Protein 4AAZ (pdb70)

InterPro domains:
  IPR003614 Knottins-like [PF00304] (27-72)
  IPR003614 Knottins-like [SM00505] (27-72)
  IPR003614 Knottins-like [cd00107] (37-69)
  IPR008176 Defensin, plant [PR00288] (27-42)
  IPR008176 Defensin, plant [PR00288] (57-71)
  IPR008176 Defensin, plant [PS00940] (26-49)
  IPR036574 Knottin, scorpion toxin-like superfamily [G3DSA:3.30.30.10] (21-84)
  IPR036574 Knottin, scorpion toxin-like superfamily [SSF57095] (26-72)

Secondary structure (DSSP, 8-state):
-EEEEE-SS--S---SHHHHHHHHHHTT-SEEEE-SSS--EEEEEE-/-EEEEE-SS--S---SHHHHHHHHHHTT-SEEEEPTTT--EEEEEE-

Foldseek 3Di:
DKDKDFQPPQDDFADDFPSLQVSLVVVVARGWDFDDPSRTIIGMHHD/DKDKDFQPPQDDFADDFPSLQVSLVVVVARGWHADPPRRTIMGIHRD

B-factor: mean 9.99, std 8.97, range [1.8, 51.04]

Nearest PDB structures (foldseek):
  6b55-assembly1_C  TM=9.889E-01  e=2.453E-09  Nicotiana alata
  6b55-assembly1_F  TM=9.886E-01  e=2.806E-09  Nicotiana alata
  6mry-assembly1_A  TM=9.701E-01  e=2.743E-08  Nicotiana occidentalis
  6mry-assembly2_B  TM=9.483E-01  e=7.012E-08  Nicotiana occidentalis
  4uj0-assembly2_B  TM=9.595E-01  e=6.410E-07  Solanum lycopersicum

Solvent-accessible surface area: 6379 Å² total; per-residue (Å²): 224,101,61,144,63,78,13,130,83,32,112,66,101,2,107,80,70,67,60,0,48,72,11,0,7,46,33,133,23,73,36,0,53,35,26,184,158,132,107,89,4,19,0,16,88,87,75,225,116,43,127,68,78,11,134,85,30,110,74,108,0,122,79,97,79,68,0,92,157,13,0,36,76,35,102,28,6,64,2,55,26,22,168,166,111,81,111,3,31,0,10,63,37,79

Organism: Nicotiana alata (NCBI:txid4087)

Structure (mmCIF, N/CA/C/O backbone):
data_4AAZ
#
_entry.id   4AAZ
#
_cell.length_a   32.697
_cell.length_b   32.685
_cell.length_c   41.977
_cell.angle_alpha   90.00
_cell.angle_beta   100.83
_cell.angle_gamma   90.00
#
_symmetry.space_group_name_H-M   'P 1 21 1'
#
loop_
_entity.id
_entity.type
_entity.pdbx_description
1 polymer 'FLOWER-SPECIFIC DEFENSIN'
2 non-polymer 1,2-ETHANEDIOL
3 non-polymer 'PHOSPHATE ION'
4 water water
#
loop_
_atom_site.group_PDB
_atom_site.id
_atom_site.type_symbol
_atom_site.label_atom_id
_atom_site.label_alt_id
_atom_site.label_comp_id
_atom_site.label_asym_id
_atom_site.label_entity_id
_atom_site.label_seq_id
_atom_site.pdbx_PDB_ins_code
_atom_site.Cartn_x
_atom_site.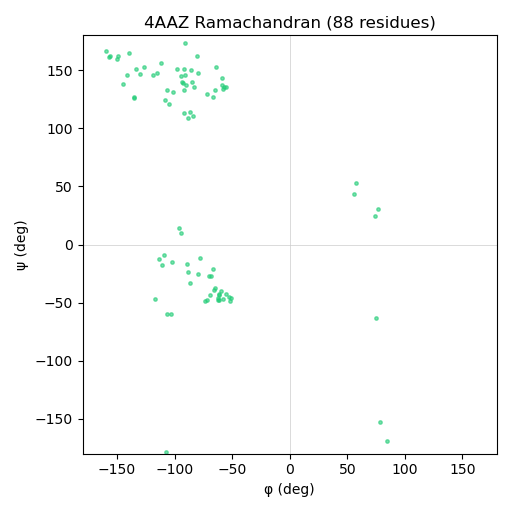Cartn_y
_atom_site.Cartn_z
_atom_site.occupancy
_atom_site.B_iso_or_equiv
_atom_site.auth_seq_id
_atom_site.auth_comp_id
_atom_site.auth_asym_id
_atom_site.auth_atom_id
_atom_site.pdbx_PDB_model_num
ATOM 1 N N . ARG A 1 1 ? 4.347 14.960 11.478 1.00 11.10 1 ARG A N 1
ATOM 2 C CA . ARG A 1 1 ? 5.135 13.865 12.083 1.00 7.91 1 ARG A CA 1
ATOM 3 C C . ARG A 1 1 ? 5.288 12.769 11.057 1.00 7.83 1 ARG A C 1
ATOM 4 O O . ARG A 1 1 ? 4.296 12.277 10.538 1.00 8.20 1 ARG A O 1
ATOM 12 N N . GLU A 1 2 ? 6.535 12.451 10.722 1.00 6.97 2 GLU A N 1
ATOM 13 C CA . GLU A 1 2 ? 6.818 11.376 9.782 1.00 6.77 2 GLU A CA 1
ATOM 14 C C . GLU A 1 2 ? 7.780 10.421 10.423 1.00 9.63 2 GLU A C 1
ATOM 15 O O . GLU A 1 2 ? 8.542 10.790 11.337 1.00 12.47 2 GLU A O 1
ATOM 21 N N . CYS A 1 3 ? 7.691 9.180 9.980 1.00 5.36 3 CYS A N 1
ATOM 22 C CA . CYS A 1 3 ? 8.527 8.105 10.474 1.00 5.25 3 CYS A CA 1
ATOM 23 C C . CYS A 1 3 ? 9.381 7.521 9.368 1.00 4.75 3 CYS A C 1
ATOM 24 O O . CYS A 1 3 ? 8.922 7.422 8.237 1.00 6.18 3 CYS A O 1
ATOM 27 N N . LYS A 1 4 ? 10.594 7.103 9.725 1.00 5.81 4 LYS A N 1
ATOM 28 C CA . LYS A 1 4 ? 11.552 6.528 8.783 1.00 4.96 4 LYS A CA 1
ATOM 29 C C . LYS A 1 4 ? 11.566 5.010 8.899 1.00 4.99 4 LYS A C 1
ATOM 30 O O . LYS A 1 4 ? 11.635 4.445 10.006 1.00 6.59 4 LYS A O 1
ATOM 36 N N . THR A 1 5 ? 11.471 4.350 7.758 1.00 4.51 5 THR A N 1
ATOM 37 C CA . THR A 1 5 ? 11.535 2.893 7.660 1.00 4.99 5 THR A CA 1
ATOM 38 C C . THR A 1 5 ? 12.447 2.565 6.479 1.00 4.60 5 THR A C 1
ATOM 39 O O . THR A 1 5 ? 12.203 3.068 5.384 1.00 4.39 5 THR A O 1
ATOM 43 N N . GLU A 1 6 ? 13.482 1.749 6.673 1.00 3.28 6 GLU A N 1
ATOM 44 C CA . GLU A 1 6 ? 14.342 1.369 5.560 1.00 3.17 6 GLU A CA 1
ATOM 45 C C . GLU A 1 6 ? 13.541 0.716 4.460 1.00 4.21 6 GLU A C 1
ATOM 46 O O . GLU A 1 6 ? 12.680 -0.143 4.712 1.00 4.17 6 GLU A O 1
ATOM 52 N N . SER A 1 7 ? 13.793 1.103 3.225 1.00 3.34 7 SER A N 1
ATOM 53 C CA . SER A 1 7 ? 13.174 0.463 2.077 1.00 2.18 7 SER A CA 1
ATOM 54 C C . SER A 1 7 ? 13.407 -1.021 2.031 1.00 2.26 7 SER A C 1
ATOM 55 O O . SER A 1 7 ? 14.533 -1.498 2.202 1.00 4.17 7 SER A O 1
ATOM 58 N N . ASN A 1 8 ? 12.346 -1.773 1.732 1.00 3.45 8 ASN A N 1
ATOM 59 C CA . ASN A 1 8 ? 12.490 -3.222 1.606 1.00 2.72 8 ASN A CA 1
ATOM 60 C C . ASN A 1 8 ? 12.849 -3.701 0.217 1.00 4.29 8 ASN A C 1
ATOM 61 O O . ASN A 1 8 ? 13.257 -4.838 0.051 1.00 5.09 8 ASN A O 1
ATOM 66 N N . THR A 1 9 ? 12.660 -2.848 -0.779 1.00 3.60 9 THR A N 1
ATOM 67 C CA . THR A 1 9 ? 12.886 -3.208 -2.173 1.00 2.52 9 THR A CA 1
ATOM 68 C C . THR A 1 9 ? 14.033 -2.496 -2.869 1.00 4.09 9 THR A C 1
ATOM 69 O O . THR A 1 9 ? 14.406 -2.867 -3.968 1.00 4.75 9 THR A O 1
ATOM 73 N N . PHE A 1 10 ? 14.578 -1.439 -2.281 1.00 2.60 10 PHE A N 1
ATOM 74 C CA . PHE A 1 10 ? 15.685 -0.733 -2.937 1.00 2.84 10 PHE A CA 1
ATOM 75 C C . PHE A 1 10 ? 16.956 -1.569 -2.890 1.00 4.50 10 PHE A C 1
ATOM 76 O O . PHE A 1 10 ? 17.363 -1.995 -1.810 1.00 4.29 10 PHE A O 1
ATOM 84 N N . PRO A 1 11 ? 17.629 -1.760 -4.028 1.00 4.46 11 PRO A N 1
ATOM 85 C CA . PRO A 1 11 ? 18.849 -2.582 -4.015 1.00 5.40 11 PRO A CA 1
ATOM 86 C C . PRO A 1 11 ? 20.135 -1.793 -3.791 1.00 4.78 11 PRO A C 1
ATOM 87 O O . PRO A 1 11 ? 20.334 -0.752 -4.435 1.00 5.17 11 PRO A O 1
ATOM 91 N N . GLY A 1 12 ? 20.998 -2.259 -2.902 1.00 5.43 12 GLY A N 1
ATOM 92 C CA . GLY A 1 12 ? 22.322 -1.697 -2.786 1.00 5.91 12 GLY A CA 1
ATOM 93 C C . GLY A 1 12 ? 22.430 -0.457 -1.910 1.00 5.36 12 GLY A C 1
ATOM 94 O O . GLY A 1 12 ? 21.504 -0.092 -1.206 1.00 5.19 12 GLY A O 1
ATOM 95 N N . ILE A 1 13 ? 23.578 0.203 -1.965 1.00 5.83 13 ILE A N 1
ATOM 96 C CA . ILE A 1 13 ? 23.760 1.407 -1.166 1.00 5.99 13 ILE A CA 1
ATOM 97 C C . ILE A 1 13 ? 23.096 2.609 -1.821 1.00 6.41 13 ILE A C 1
ATOM 98 O O . ILE A 1 13 ? 22.960 2.712 -3.046 1.00 6.59 13 ILE A O 1
ATOM 103 N N . CYS A 1 14 ? 22.621 3.499 -0.968 1.00 4.53 14 CYS A N 1
ATOM 104 C CA . CYS A 1 14 ? 21.875 4.675 -1.382 1.00 3.70 14 CYS A CA 1
ATOM 105 C C . CYS A 1 14 ? 22.861 5.821 -1.563 1.00 4.48 14 CYS A C 1
ATOM 106 O O . CYS A 1 14 ? 23.466 6.295 -0.587 1.00 6.02 14 CYS A O 1
ATOM 109 N N . ILE A 1 15 ? 23.018 6.267 -2.804 1.00 4.56 15 ILE A N 1
ATOM 110 C CA . ILE A 1 15 ? 23.892 7.401 -3.119 1.00 6.35 15 ILE A CA 1
ATOM 111 C C . ILE A 1 15 ? 23.088 8.553 -3.687 1.00 6.20 15 ILE A C 1
ATOM 112 O O . ILE A 1 15 ? 23.255 9.688 -3.251 1.00 8.27 15 ILE A O 1
ATOM 117 N N . THR A 1 16 ? 22.203 8.296 -4.644 1.00 4.08 16 THR A N 1
ATOM 118 C CA . THR A 1 16 ? 21.356 9.357 -5.183 1.00 4.33 16 THR A CA 1
ATOM 119 C C . THR A 1 16 ? 19.891 9.090 -4.872 1.00 5.91 16 THR A C 1
ATOM 120 O O . THR A 1 16 ? 19.435 7.942 -4.782 1.00 4.71 16 THR A O 1
ATOM 124 N N . LYS A 1 17 ? 19.157 10.177 -4.691 1.00 3.99 17 LYS A N 1
ATOM 125 C CA . LYS A 1 17 ? 17.761 10.120 -4.283 1.00 3.49 17 LYS A CA 1
ATOM 126 C C . LYS A 1 17 ? 16.801 9.422 -5.264 1.00 4.68 17 LYS A C 1
ATOM 127 O O . LYS A 1 17 ? 15.953 8.634 -4.828 1.00 4.38 17 LYS A O 1
ATOM 133 N N . PRO A 1 18 ? 16.882 9.724 -6.573 1.00 3.53 18 PRO A N 1
ATOM 134 C CA . PRO A 1 18 ? 15.759 9.265 -7.427 1.00 4.35 18 PRO A CA 1
ATOM 135 C C . PRO A 1 18 ? 15.368 7.780 -7.332 1.00 4.10 18 PRO A C 1
ATOM 136 O O . PRO A 1 18 ? 14.174 7.497 -7.192 1.00 4.49 18 PRO A O 1
ATOM 140 N N . PRO A 1 19 ? 16.312 6.831 -7.400 1.00 3.67 19 PRO A N 1
ATOM 141 C CA . PRO A 1 19 ? 15.877 5.432 -7.338 1.00 4.58 19 PRO A CA 1
ATOM 142 C C . PRO A 1 19 ? 15.360 5.027 -5.961 1.00 4.71 19 PRO A C 1
ATOM 143 O O . PRO A 1 19 ? 14.567 4.090 -5.837 1.00 4.44 19 PRO A O 1
ATOM 147 N N . CYS A 1 20 ? 15.841 5.695 -4.912 1.00 3.12 20 CYS A N 1
ATOM 148 C CA . CYS A 1 20 ? 15.400 5.421 -3.552 1.00 3.00 20 CYS A CA 1
ATOM 149 C C . CYS A 1 20 ? 13.980 5.962 -3.329 1.00 2.22 20 CYS A C 1
ATOM 150 O O . CYS A 1 20 ? 13.097 5.263 -2.828 1.00 4.07 20 CYS A O 1
ATOM 153 N N . ARG A 1 21 ? 13.743 7.212 -3.708 1.00 2.20 21 ARG A N 1
ATOM 154 C CA . ARG A 1 21 ? 12.391 7.740 -3.678 1.00 2.15 21 ARG A CA 1
ATOM 155 C C . ARG A 1 21 ? 11.431 6.866 -4.480 1.00 2.69 21 ARG A C 1
ATOM 156 O O . ARG A 1 21 ? 10.318 6.575 -4.032 1.00 2.66 21 ARG A O 1
ATOM 164 N N . LYS A 1 22 ? 11.859 6.425 -5.652 1.00 2.93 22 LYS A N 1
ATOM 165 C CA . LYS A 1 22 ? 10.989 5.600 -6.479 1.00 3.01 22 LYS A CA 1
ATOM 166 C C . LYS A 1 22 ? 10.636 4.309 -5.749 1.00 3.41 22 LYS A C 1
ATOM 167 O O . LYS A 1 22 ? 9.476 3.915 -5.711 1.00 3.71 22 LYS A O 1
ATOM 173 N N . ALA A 1 23 ? 11.626 3.633 -5.181 1.00 3.34 23 ALA A N 1
ATOM 174 C CA . ALA A 1 23 ? 11.362 2.408 -4.433 1.00 2.52 23 ALA A CA 1
ATOM 175 C C . ALA A 1 23 ? 10.405 2.650 -3.295 1.00 2.37 23 ALA A C 1
ATOM 176 O O . ALA A 1 23 ? 9.462 1.906 -3.082 1.00 3.53 23 ALA A O 1
ATOM 178 N N . CYS A 1 24 ? 10.645 3.705 -2.529 1.00 2.83 24 CYS A N 1
ATOM 179 C CA . CYS A 1 24 ? 9.800 4.012 -1.388 1.00 2.17 24 CYS A CA 1
ATOM 180 C C . CYS A 1 24 ? 8.365 4.296 -1.783 1.00 1.80 24 CYS A C 1
ATOM 181 O O . CYS A 1 24 ? 7.425 3.845 -1.126 1.00 2.83 24 CYS A O 1
ATOM 184 N N . ILE A 1 25 ? 8.192 5.062 -2.857 1.00 2.74 25 ILE A N 1
ATOM 185 C CA . ILE A 1 25 ? 6.836 5.348 -3.338 1.00 3.97 25 ILE A CA 1
ATOM 186 C C . ILE A 1 25 ? 6.174 4.048 -3.815 1.00 3.46 25 ILE A C 1
ATOM 187 O O . ILE A 1 25 ? 4.979 3.836 -3.605 1.00 3.83 25 ILE A O 1
ATOM 192 N N . SER A 1 26 ? 6.938 3.158 -4.447 1.00 3.65 26 SER A N 1
ATOM 193 C CA A SER A 1 26 ? 6.447 1.842 -4.871 0.51 2.65 26 SER A CA 1
ATOM 194 C CA B SER A 1 26 ? 6.398 1.875 -4.880 0.49 3.06 26 SER A CA 1
ATOM 195 C C . SER A 1 26 ? 5.934 1.040 -3.693 1.00 5.39 26 SER A C 1
ATOM 196 O O . SER A 1 26 ? 5.052 0.197 -3.847 1.00 5.66 26 SER A O 1
ATOM 201 N N . GLU A 1 27 ? 6.509 1.300 -2.506 1.00 3.21 27 GLU A N 1
ATOM 202 C CA . GLU A 1 27 ? 6.173 0.614 -1.266 1.00 2.92 27 GLU A CA 1
ATOM 203 C C . GLU A 1 27 ? 5.122 1.362 -0.444 1.00 4.80 27 GLU A C 1
ATOM 204 O O . GLU A 1 27 ? 4.847 1.005 0.680 1.00 5.65 27 GLU A O 1
ATOM 210 N N . LYS A 1 28 ? 4.529 2.393 -1.045 1.00 4.42 28 LYS A N 1
ATOM 211 C CA . LYS A 1 28 ? 3.439 3.167 -0.437 1.00 4.75 28 LYS A CA 1
ATOM 212 C C . LYS A 1 28 ? 3.885 4.100 0.675 1.00 4.75 28 LYS A C 1
ATOM 213 O O . LYS A 1 28 ? 3.092 4.497 1.520 1.00 7.09 28 LYS A O 1
ATOM 219 N N . PHE A 1 29 ? 5.150 4.494 0.646 1.00 3.20 29 PHE A N 1
ATOM 220 C CA . PHE A 1 29 ? 5.614 5.622 1.415 1.00 2.54 29 PHE A CA 1
ATOM 221 C C . PHE A 1 29 ? 5.480 6.861 0.549 1.00 4.10 29 PHE A C 1
ATOM 222 O O . PHE A 1 29 ? 5.163 6.781 -0.632 1.00 5.96 29 PHE A O 1
ATOM 230 N N . THR A 1 30 ? 5.736 8.031 1.121 1.00 2.96 30 THR A N 1
ATOM 231 C CA . THR A 1 30 ? 5.581 9.259 0.374 1.00 3.97 30 THR A CA 1
ATOM 232 C C . THR A 1 30 ? 6.913 9.841 -0.112 1.00 4.18 30 THR A C 1
ATOM 233 O O . THR A 1 30 ? 6.912 10.719 -0.971 1.00 4.67 30 THR A O 1
ATOM 237 N N . ASP A 1 31 ? 8.036 9.375 0.425 1.00 3.31 31 ASP A N 1
ATOM 238 C CA . ASP A 1 31 ? 9.350 9.805 -0.044 1.00 2.55 31 ASP A CA 1
ATOM 239 C C . ASP A 1 31 ? 10.386 8.773 0.373 1.00 3.15 31 ASP A C 1
ATOM 240 O O . ASP A 1 31 ? 10.120 7.898 1.214 1.00 3.05 31 ASP A O 1
ATOM 245 N N . GLY A 1 32 ? 11.573 8.887 -0.216 1.00 2.45 32 GLY 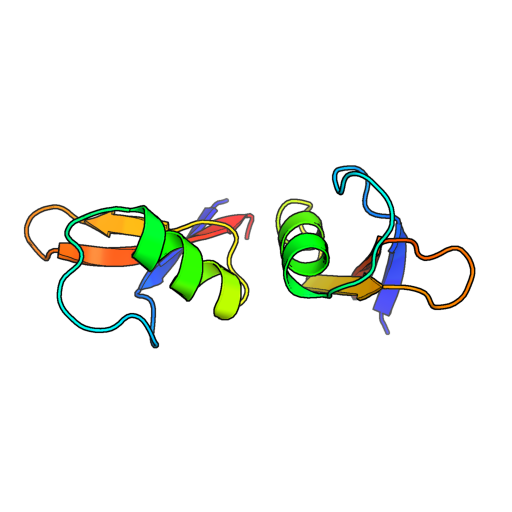A N 1
ATOM 246 C CA . GLY A 1 32 ? 12.742 8.178 0.247 1.00 2.86 32 GLY A CA 1
ATOM 247 C C . GLY A 1 32 ? 13.954 9.066 0.129 1.00 2.34 32 GLY A C 1
ATOM 248 O O . GLY A 1 32 ? 14.051 9.854 -0.796 1.00 3.95 32 GLY A O 1
ATOM 249 N N . HIS A 1 33 ? 14.893 8.934 1.065 1.00 2.52 33 HIS A N 1
ATOM 250 C CA . HIS A 1 33 ? 16.154 9.645 1.026 1.00 3.26 33 HIS A CA 1
ATOM 251 C C . HIS A 1 33 ? 17.283 8.726 1.460 1.00 4.12 33 HIS A C 1
ATOM 252 O O . HIS A 1 33 ? 17.045 7.659 2.062 1.00 3.59 33 HIS A O 1
ATOM 259 N N . CYS A 1 34 ? 18.514 9.132 1.180 1.00 3.85 34 CYS A N 1
ATOM 260 C CA . CYS A 1 34 ? 19.687 8.355 1.573 1.00 3.39 34 CYS A CA 1
ATOM 261 C C . CYS A 1 34 ? 20.213 8.801 2.917 1.00 4.46 34 CYS A C 1
ATOM 262 O O . CYS A 1 34 ? 20.297 9.987 3.202 1.00 5.62 34 CYS A O 1
ATOM 265 N N . SER A 1 35 ? 20.603 7.837 3.754 1.00 4.72 35 SER A N 1
ATOM 266 C CA . SER A 1 35 ? 21.317 8.176 4.991 1.00 5.44 35 SER A CA 1
ATOM 267 C C . SER A 1 35 ? 22.792 8.420 4.676 1.00 5.52 35 SER A C 1
ATOM 268 O O . SER A 1 35 ? 23.275 8.070 3.602 1.00 7.65 35 SER A O 1
ATOM 271 N N . LYS A 1 36 ? 23.488 9.088 5.590 1.00 12.29 36 LYS A N 1
ATOM 272 C CA . LYS A 1 36 ? 24.854 9.521 5.299 1.00 13.27 36 LYS A CA 1
ATOM 273 C C . LYS A 1 36 ? 25.916 8.490 5.605 1.00 9.24 36 LYS A C 1
ATOM 274 O O . LYS A 1 36 ? 26.939 8.434 4.917 1.00 10.96 36 LYS A O 1
ATOM 280 N N . ILE A 1 37 ? 25.710 7.667 6.632 1.00 8.28 37 ILE A N 1
ATOM 281 C CA . ILE A 1 37 ? 26.797 6.848 7.123 1.00 8.08 37 ILE A CA 1
ATOM 282 C C . ILE A 1 37 ? 26.670 5.397 6.674 1.00 7.07 37 ILE A C 1
ATOM 283 O O . ILE A 1 37 ? 27.531 4.907 5.954 1.00 9.28 37 ILE A O 1
ATOM 288 N N . LEU A 1 38 ? 25.581 4.720 7.039 1.00 6.01 38 LEU A N 1
ATOM 289 C CA . LEU A 1 38 ? 25.342 3.381 6.537 1.00 6.20 38 LEU A CA 1
ATOM 290 C C . LEU A 1 38 ? 24.815 3.422 5.089 1.00 5.81 38 LEU A C 1
ATOM 291 O O . LEU A 1 38 ? 24.767 2.397 4.410 1.00 6.47 38 LEU A O 1
ATOM 296 N N . ARG A 1 39 ? 24.428 4.606 4.608 1.00 4.69 39 ARG A N 1
ATOM 297 C CA . ARG A 1 39 ? 24.035 4.814 3.197 1.00 5.37 39 ARG A CA 1
ATOM 298 C C . ARG A 1 39 ? 22.882 3.876 2.829 1.00 4.43 39 ARG A C 1
ATOM 299 O O . ARG A 1 39 ? 22.922 3.132 1.856 1.00 5.09 39 ARG A O 1
ATOM 307 N N . ARG A 1 40 ? 21.849 3.955 3.646 1.00 3.63 40 ARG A N 1
ATOM 308 C CA . ARG A 1 40 ? 20.623 3.209 3.456 1.00 4.13 40 ARG A CA 1
ATOM 309 C C . ARG A 1 40 ? 19.555 4.077 2.783 1.00 2.74 40 ARG A C 1
ATOM 310 O O . ARG A 1 40 ? 19.532 5.299 2.956 1.00 4.36 40 ARG A O 1
ATOM 318 N N . CYS A 1 41 ? 18.660 3.439 2.026 1.00 2.60 41 CYS A N 1
ATOM 319 C CA . CYS A 1 41 ? 17.475 4.122 1.530 1.00 2.60 41 CYS A CA 1
ATOM 320 C C . CYS A 1 41 ? 16.405 4.088 2.604 1.00 2.46 41 CYS A C 1
ATOM 321 O O . CYS A 1 41 ? 15.893 2.995 2.936 1.00 3.83 41 CYS A O 1
ATOM 324 N N . LEU A 1 42 ? 16.115 5.255 3.175 1.00 2.49 42 LEU A N 1
ATOM 325 C CA . LEU A 1 42 ? 15.117 5.373 4.223 1.00 2.83 42 LEU A CA 1
ATOM 326 C C . LEU A 1 42 ? 13.868 5.995 3.658 1.00 2.60 42 LEU A C 1
ATOM 327 O O . LEU A 1 42 ? 13.891 7.119 3.132 1.00 3.65 42 LEU A O 1
ATOM 332 N N . CYS A 1 43 ? 12.772 5.256 3.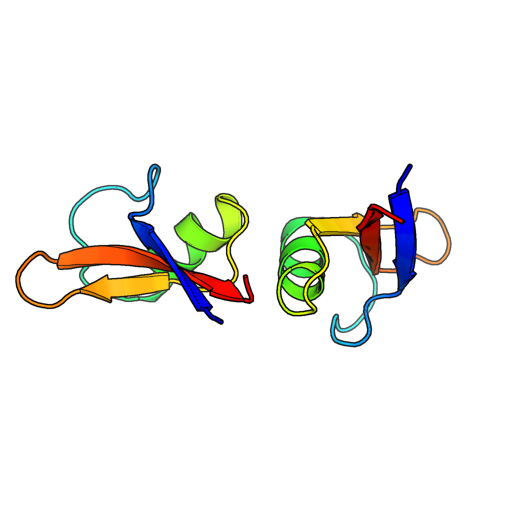764 1.00 2.82 43 CYS A N 1
ATOM 333 C CA . CYS A 1 43 ? 11.472 5.749 3.347 1.00 2.63 43 CYS A CA 1
ATOM 334 C C . CYS A 1 43 ? 10.810 6.530 4.471 1.00 3.78 43 CYS A C 1
ATOM 335 O O . CYS A 1 43 ? 11.020 6.225 5.665 1.00 4.73 43 CYS A O 1
ATOM 338 N N . THR A 1 44 ? 9.992 7.508 4.112 1.00 3.03 44 THR A N 1
ATOM 339 C CA . THR A 1 44 ? 9.241 8.262 5.097 1.00 3.10 44 THR A CA 1
ATOM 340 C C . THR A 1 44 ? 7.768 8.329 4.722 1.00 4.41 44 THR A C 1
ATOM 341 O O . THR A 1 44 ? 7.415 8.350 3.532 1.00 4.33 44 THR A O 1
ATOM 345 N N . LYS A 1 45 ? 6.905 8.348 5.735 1.00 3.27 45 LYS A N 1
ATOM 346 C CA . LYS A 1 45 ? 5.486 8.638 5.529 1.00 3.47 45 LYS A CA 1
ATOM 347 C C . LYS A 1 45 ? 4.936 9.149 6.846 1.00 3.94 45 LYS A C 1
ATOM 348 O O . LYS A 1 45 ? 5.566 8.940 7.887 1.00 4.61 45 LYS A O 1
ATOM 354 N N . PRO A 1 46 ? 3.780 9.814 6.832 1.00 4.84 46 PRO A N 1
ATOM 355 C CA . PRO A 1 46 ? 3.168 10.292 8.071 1.00 4.58 46 PRO A CA 1
ATOM 356 C C . PRO A 1 46 ? 2.889 9.143 9.017 1.00 4.68 46 PRO A C 1
ATOM 357 O O . PRO A 1 46 ? 2.508 8.050 8.600 1.00 5.94 46 PRO A O 1
ATOM 361 N N . CYS A 1 47 ? 3.060 9.401 10.303 1.00 4.37 47 CYS A N 1
ATOM 362 C CA . CYS A 1 47 ? 2.806 8.414 11.336 1.00 4.67 47 CYS A CA 1
ATOM 363 C C . CYS A 1 47 ? 2.294 9.064 12.606 1.00 7.17 47 CYS A C 1
ATOM 364 O O . CYS A 1 47 ? 2.161 10.299 12.630 1.00 6.59 47 CYS A O 1
ATOM 368 N N . ARG B 1 1 ? -4.914 0.485 -4.845 1.00 23.54 1 ARG B N 1
ATOM 369 C CA . ARG B 1 1 ? -5.391 1.367 -5.942 1.00 21.83 1 ARG B CA 1
ATOM 370 C C . ARG B 1 1 ? -4.197 2.006 -6.630 1.00 19.89 1 ARG B C 1
ATOM 371 O O . ARG B 1 1 ? -3.261 2.428 -5.969 1.00 19.78 1 ARG B O 1
ATOM 379 N N . GLU B 1 2 ? -4.240 2.062 -7.961 1.00 18.52 2 GLU B N 1
ATOM 380 C CA . GLU B 1 2 ? -3.214 2.748 -8.743 1.00 16.64 2 GLU B CA 1
ATOM 381 C C . GLU B 1 2 ? -3.701 4.158 -8.987 1.00 18.56 2 GLU B C 1
ATOM 382 O O . GLU B 1 2 ? -4.903 4.396 -9.231 1.00 17.48 2 GLU B O 1
ATOM 388 N N . CYS B 1 3 ? -2.779 5.102 -8.885 1.00 14.46 3 CYS B N 1
ATOM 389 C CA . CYS B 1 3 ? -3.063 6.502 -9.137 1.00 13.45 3 CYS B CA 1
ATOM 390 C C . CYS B 1 3 ? -2.419 6.848 -10.466 1.00 11.86 3 CYS B C 1
ATOM 391 O O . CYS B 1 3 ? -1.274 6.475 -10.728 1.00 11.03 3 CYS B O 1
ATOM 394 N N . LYS B 1 4 ? -3.178 7.528 -11.326 1.00 12.55 4 LYS B N 1
ATOM 395 C CA . LYS B 1 4 ? -2.757 7.811 -12.686 1.00 10.42 4 LYS B CA 1
ATOM 396 C C . LYS B 1 4 ? -3.056 9.254 -13.032 1.00 11.14 4 LYS B C 1
ATOM 397 O O . LYS B 1 4 ? -4.173 9.715 -12.848 1.00 13.32 4 LYS B O 1
ATOM 403 N N . THR B 1 5 ? -2.041 9.967 -13.496 1.00 7.12 5 THR B N 1
ATOM 404 C CA . THR B 1 5 ? -2.143 11.397 -13.808 1.00 8.11 5 THR B CA 1
ATOM 405 C C . THR B 1 5 ? -1.270 11.682 -15.006 1.00 4.99 5 THR B C 1
ATOM 406 O O . THR B 1 5 ? -0.152 11.174 -15.105 1.00 5.45 5 THR B O 1
ATOM 410 N N . GLU B 1 6 ? -1.747 12.503 -15.942 1.00 4.39 6 GLU B N 1
ATOM 411 C CA . GLU B 1 6 ? -0.888 12.899 -17.036 1.00 3.45 6 GLU B CA 1
ATOM 412 C C . GLU B 1 6 ? 0.374 13.605 -16.529 1.00 2.96 6 GLU B C 1
ATOM 413 O O . GLU B 1 6 ? 0.312 14.457 -15.629 1.00 4.49 6 GLU B O 1
ATOM 419 N N . SER B 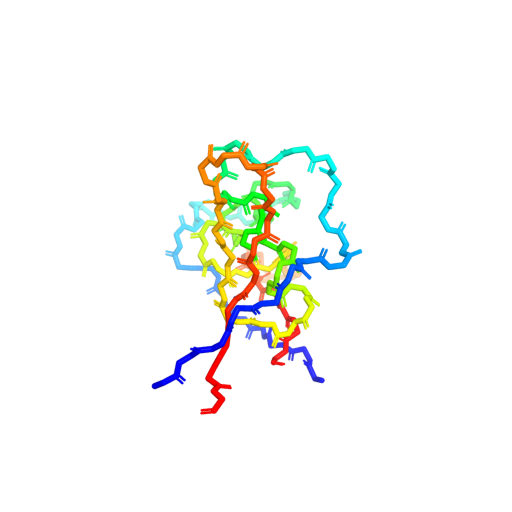1 7 ? 1.521 13.265 -17.113 1.00 3.18 7 SER B N 1
ATOM 420 C CA . SER B 1 7 ? 2.773 13.944 -16.819 1.00 2.65 7 SER B CA 1
ATOM 421 C C . SER B 1 7 ? 2.688 15.434 -17.106 1.00 3.69 7 SER B C 1
ATOM 422 O O . SER B 1 7 ? 2.218 15.835 -18.165 1.00 4.35 7 SER B O 1
ATOM 425 N N . ASN B 1 8 ? 3.171 16.265 -16.186 1.00 2.61 8 ASN B N 1
ATOM 426 C CA . ASN B 1 8 ? 3.191 17.704 -16.398 1.00 2.83 8 ASN B CA 1
ATOM 427 C C . ASN B 1 8 ? 4.447 18.186 -17.098 1.00 2.81 8 ASN B C 1
ATOM 428 O O . ASN B 1 8 ? 4.418 19.274 -17.681 1.00 4.66 8 ASN B O 1
ATOM 433 N N . THR B 1 9 ? 5.535 17.421 -17.013 1.00 2.82 9 THR B N 1
ATOM 434 C CA . THR B 1 9 ? 6.826 17.854 -17.521 1.00 4.20 9 THR B CA 1
ATOM 435 C C . THR B 1 9 ? 7.305 17.111 -18.782 1.00 4.30 9 THR B C 1
ATOM 436 O O . THR B 1 9 ? 8.307 17.478 -19.368 1.00 4.82 9 THR B O 1
ATOM 440 N N . PHE B 1 10 ? 6.619 16.048 -19.173 1.00 4.14 10 PHE B N 1
ATOM 441 C CA . PHE B 1 10 ? 7.044 15.267 -20.338 1.00 3.74 10 PHE B CA 1
ATOM 442 C C . PHE B 1 10 ? 6.905 16.116 -21.606 1.00 4.11 10 PHE B C 1
ATOM 443 O O . PHE B 1 10 ? 5.821 16.601 -21.898 1.00 5.10 10 PHE B O 1
ATOM 451 N N . PRO B 1 11 ? 7.980 16.234 -22.391 1.00 4.98 11 PRO B N 1
ATOM 452 C CA . PRO B 1 11 ? 7.905 17.024 -23.624 1.00 4.78 11 PRO B CA 1
ATOM 453 C C . PRO B 1 11 ? 7.327 16.283 -24.822 1.00 6.48 11 PRO B C 1
ATOM 454 O O . PRO B 1 11 ? 7.694 15.136 -25.078 1.00 6.61 11 PRO B O 1
ATOM 458 N N . GLY B 1 12 ? 6.435 16.923 -25.560 1.00 6.22 12 GLY B N 1
ATOM 459 C CA . GLY B 1 12 ? 5.982 16.402 -26.841 1.00 7.04 12 GLY B CA 1
ATOM 460 C C . GLY B 1 12 ? 4.965 15.283 -26.713 1.00 5.61 12 GLY B C 1
ATOM 461 O O . GLY B 1 12 ? 4.231 15.199 -25.740 1.00 7.41 12 GLY B O 1
ATOM 462 N N . ILE B 1 13 ? 4.957 14.436 -27.731 1.00 7.32 13 ILE B N 1
ATOM 463 C CA . ILE B 1 13 ? 4.002 13.349 -27.915 1.00 8.08 13 ILE B CA 1
ATOM 464 C C . ILE B 1 13 ? 4.617 12.063 -27.345 1.00 6.62 13 ILE B C 1
ATOM 465 O O . ILE B 1 13 ? 5.849 11.855 -27.437 1.00 6.59 13 ILE B O 1
ATOM 470 N N . CYS B 1 14 ? 3.786 11.197 -26.762 1.00 4.36 14 CYS B N 1
ATOM 471 C CA . CYS B 1 14 ? 4.273 9.955 -26.149 1.00 3.55 14 CYS B CA 1
ATOM 472 C C . CYS B 1 14 ? 4.302 8.872 -27.224 1.00 3.36 14 CYS B C 1
ATOM 473 O O . CYS B 1 14 ? 3.258 8.410 -27.696 1.00 4.84 14 CYS B O 1
ATOM 476 N N . ILE B 1 15 ? 5.514 8.505 -27.627 1.00 3.28 15 ILE B N 1
ATOM 477 C CA . ILE B 1 15 ? 5.761 7.519 -28.678 1.00 3.49 15 ILE B CA 1
ATOM 478 C C . ILE B 1 15 ? 6.265 6.231 -28.066 1.00 4.54 15 ILE B C 1
ATOM 479 O O . ILE B 1 15 ? 5.648 5.194 -28.216 1.00 7.63 15 ILE B O 1
ATOM 484 N N . THR B 1 16 ? 7.392 6.312 -27.376 1.00 4.41 16 THR B N 1
ATOM 485 C CA . THR B 1 16 ? 7.930 5.182 -26.627 1.00 4.83 16 THR B CA 1
ATOM 486 C C . THR B 1 16 ? 7.858 5.444 -25.119 1.00 3.72 16 THR B C 1
ATOM 487 O O . THR B 1 16 ? 7.892 6.579 -24.642 1.00 3.89 16 THR B O 1
ATOM 491 N N . LYS B 1 17 ? 7.840 4.357 -24.363 1.00 4.66 17 LYS B N 1
ATOM 492 C CA . LYS B 1 17 ? 7.682 4.402 -22.918 1.00 3.81 17 LYS B CA 1
ATOM 493 C C . LYS B 1 17 ? 8.869 4.993 -22.145 1.00 4.17 17 LYS B C 1
ATOM 494 O O . LYS B 1 17 ? 8.638 5.755 -21.204 1.00 3.81 17 LYS B O 1
ATOM 500 N N . PRO B 1 18 ? 10.119 4.633 -22.481 1.00 4.72 18 PRO B N 1
ATOM 501 C CA . PRO B 1 18 ? 11.209 5.054 -21.574 1.00 4.61 18 PRO B CA 1
ATOM 502 C C . PRO B 1 18 ? 11.282 6.552 -21.233 1.00 4.72 18 PRO B C 1
ATOM 503 O O . PRO B 1 18 ? 11.473 6.867 -20.053 1.00 6.00 18 PRO B O 1
ATOM 507 N N . PRO B 1 19 ? 11.148 7.465 -22.206 1.00 3.86 19 PRO B N 1
ATOM 508 C CA . PRO B 1 19 ? 11.228 8.876 -21.785 1.00 5.26 19 PRO B CA 1
ATOM 509 C C . PRO B 1 19 ? 10.038 9.308 -20.932 1.00 4.38 19 PRO B C 1
ATOM 510 O O . PRO B 1 19 ? 10.141 10.246 -20.148 1.00 4.69 19 PRO B O 1
ATOM 514 N N . CYS B 1 20 ? 8.896 8.658 -21.113 1.00 3.70 20 CYS B N 1
ATOM 515 C CA . CYS B 1 20 ? 7.718 8.933 -20.298 1.00 3.93 20 CYS B CA 1
ATOM 516 C C . CYS B 1 20 ? 7.902 8.409 -18.874 1.00 3.77 20 CYS B C 1
ATOM 517 O O . CYS B 1 20 ? 7.634 9.121 -17.898 1.00 4.11 20 CYS B O 1
ATOM 520 N N . ARG B 1 21 ? 8.346 7.175 -18.731 1.00 2.84 21 ARG B N 1
ATOM 521 C CA . ARG B 1 21 ? 8.723 6.632 -17.436 1.00 4.17 21 ARG B CA 1
ATOM 522 C C . ARG B 1 21 ? 9.702 7.579 -16.717 1.00 4.01 21 ARG B C 1
ATOM 523 O O . ARG B 1 21 ? 9.554 7.877 -15.532 1.00 4.35 21 ARG B O 1
ATOM 531 N N . LYS B 1 22 ? 10.707 8.064 -17.427 1.00 3.77 22 LYS B N 1
ATOM 532 C CA . LYS B 1 22 ? 11.724 8.931 -16.819 1.00 4.35 22 LYS B CA 1
ATOM 533 C C . LYS B 1 22 ? 11.078 10.227 -16.307 1.00 4.63 22 LYS B C 1
ATOM 534 O O . LYS B 1 22 ? 11.351 10.680 -15.177 1.00 4.31 22 LYS B O 1
ATOM 540 N N . ALA B 1 23 ? 10.251 10.867 -17.130 1.00 3.54 23 ALA B N 1
ATOM 541 C CA . ALA B 1 23 ? 9.599 12.104 -16.689 1.00 3.51 23 ALA B CA 1
ATOM 542 C C . ALA B 1 23 ? 8.723 11.819 -15.469 1.00 3.41 23 ALA B C 1
ATOM 543 O O . ALA B 1 23 ? 8.714 12.576 -14.514 1.00 4.80 23 ALA B O 1
ATOM 545 N N . CYS B 1 24 ? 7.975 10.722 -15.500 1.00 2.97 24 CYS B N 1
ATOM 546 C CA . CYS B 1 24 ? 7.044 10.417 -14.409 1.00 2.41 24 CYS B CA 1
ATOM 547 C C . CYS B 1 24 ? 7.771 10.134 -13.102 1.00 3.70 24 CYS B C 1
ATOM 548 O O 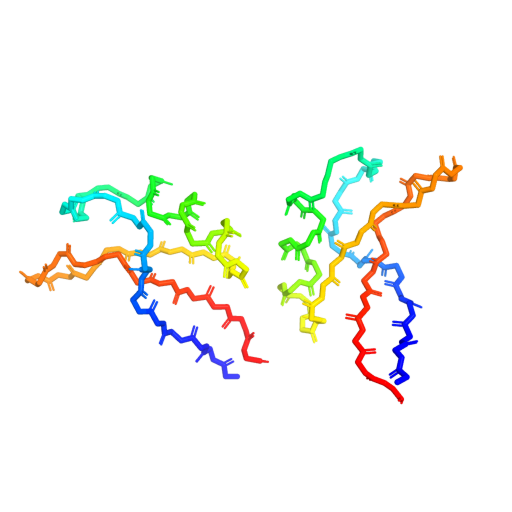. CYS B 1 24 ? 7.322 10.560 -12.045 1.00 4.03 24 CYS B O 1
ATOM 551 N N . ILE B 1 25 ? 8.896 9.428 -13.157 1.00 3.28 25 ILE B N 1
ATOM 552 C CA . ILE B 1 25 ? 9.708 9.224 -11.960 1.00 3.82 25 ILE B CA 1
ATOM 553 C C . ILE B 1 25 ? 10.178 10.565 -11.385 1.00 4.21 25 ILE B C 1
ATOM 554 O O . ILE B 1 25 ? 10.153 10.790 -10.161 1.00 4.93 25 ILE B O 1
ATOM 559 N N . SER B 1 26 ? 10.561 11.499 -12.243 1.00 3.82 26 SER B N 1
ATOM 560 C CA . SER B 1 26 ? 11.011 12.812 -11.779 1.00 4.23 26 SER B CA 1
ATOM 561 C C . SER B 1 26 ? 9.859 13.601 -11.125 1.00 4.31 26 SER B C 1
ATOM 562 O O . SER B 1 26 ? 10.106 14.518 -10.351 1.00 4.95 26 SER B O 1
ATOM 565 N N . GLU B 1 27 ? 8.619 13.234 -11.433 1.00 4.56 27 GLU B N 1
ATOM 566 C CA . GLU B 1 27 ? 7.433 13.853 -10.864 1.00 4.20 27 GLU B CA 1
ATOM 567 C C . GLU B 1 27 ? 6.860 13.089 -9.675 1.00 4.07 27 GLU B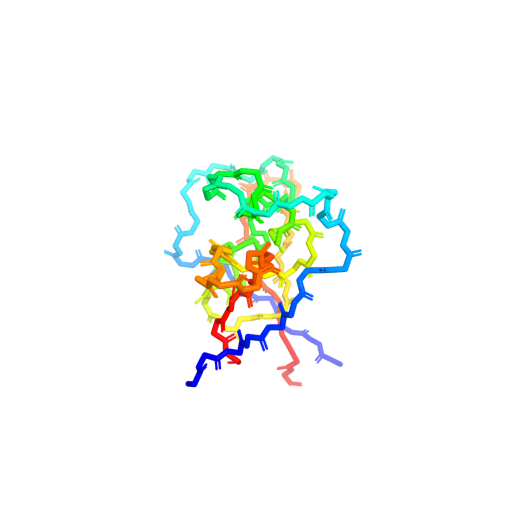 C 1
ATOM 568 O O . GLU B 1 27 ? 5.758 13.362 -9.235 1.00 4.63 27 GLU B O 1
ATOM 574 N N . LYS B 1 28 ? 7.633 12.154 -9.125 1.00 3.92 28 LYS B N 1
ATOM 575 C CA . LYS B 1 28 ? 7.286 11.432 -7.894 1.00 4.04 28 LYS B CA 1
ATOM 576 C C . LYS B 1 28 ? 6.232 10.337 -8.133 1.00 3.62 28 LYS B C 1
ATOM 577 O O . LYS B 1 28 ? 5.478 9.960 -7.228 1.00 4.36 28 LYS B O 1
ATOM 583 N N . PHE B 1 29 ? 6.258 9.775 -9.341 1.00 3.33 29 PHE B N 1
ATOM 584 C CA . PHE B 1 29 ? 5.539 8.543 -9.656 1.00 3.36 29 PHE B CA 1
ATOM 585 C C . PHE B 1 29 ? 6.538 7.398 -9.804 1.00 4.77 29 PHE B C 1
ATOM 586 O O . PHE B 1 29 ? 7.735 7.590 -9.623 1.00 4.71 29 PHE B O 1
ATOM 594 N N . THR B 1 30 ? 6.056 6.199 -10.122 1.00 3.46 30 THR B N 1
ATOM 595 C CA . THR B 1 30 ? 6.948 5.057 -10.243 1.00 3.48 30 THR B CA 1
ATOM 596 C C . THR B 1 30 ? 7.107 4.540 -11.652 1.00 5.10 30 THR B C 1
ATOM 597 O O . THR B 1 30 ? 8.044 3.811 -11.920 1.00 5.80 30 THR B O 1
ATOM 601 N N . ASP B 1 31 ? 6.188 4.908 -12.546 1.00 4.24 31 ASP B N 1
ATOM 602 C CA A ASP B 1 31 ? 6.205 4.427 -13.933 0.42 4.21 31 ASP B CA 1
ATOM 603 C CA B ASP B 1 31 ? 6.237 4.427 -13.938 0.58 4.29 31 ASP B CA 1
ATOM 604 C C . ASP B 1 31 ? 5.434 5.411 -14.796 1.00 4.36 31 ASP B C 1
ATOM 605 O O . ASP B 1 31 ? 4.751 6.298 -14.282 1.00 3.86 31 ASP B O 1
ATOM 614 N N . GLY B 1 32 ? 5.517 5.224 -16.110 1.00 4.95 32 GLY B N 1
ATOM 615 C CA . GLY B 1 32 ? 4.690 5.950 -17.037 1.00 4.08 32 GLY B CA 1
ATOM 616 C C . GLY B 1 32 ? 4.435 5.121 -18.263 1.00 4.00 32 GLY B C 1
ATOM 617 O O . GLY B 1 32 ? 5.184 4.185 -18.564 1.00 5.38 32 GLY B O 1
ATOM 618 N N . HIS B 1 33 ? 3.378 5.466 -18.984 1.00 2.81 33 HIS B N 1
ATOM 619 C CA . HIS B 1 33 ? 3.066 4.793 -20.238 1.00 3.31 33 HIS B CA 1
ATOM 620 C C . HIS B 1 33 ? 2.397 5.749 -21.167 1.00 2.99 33 HIS B C 1
ATOM 621 O O . HIS B 1 33 ? 1.855 6.777 -20.756 1.00 2.93 33 HIS B O 1
ATOM 628 N N . CYS B 1 34 ? 2.394 5.396 -22.44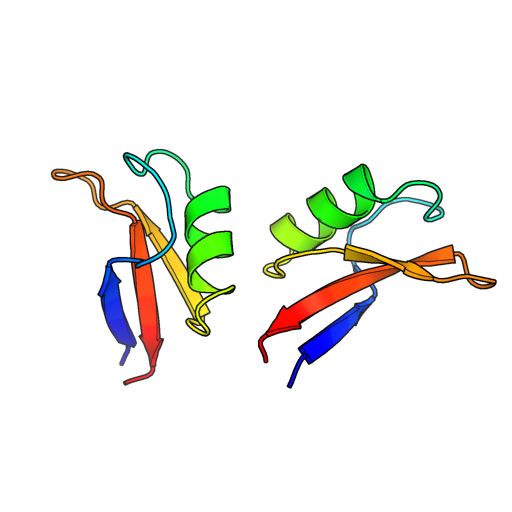7 1.00 3.50 34 CYS B N 1
ATOM 629 C CA . CYS B 1 34 ? 1.714 6.200 -23.454 1.00 3.59 34 CYS B CA 1
ATOM 630 C C . CYS B 1 34 ? 0.283 5.761 -23.640 1.00 3.75 34 CYS B C 1
ATOM 631 O O . CYS B 1 34 ? 0.019 4.572 -23.720 1.00 5.87 34 CYS B O 1
ATOM 634 N N . SER B 1 35 ? -0.657 6.696 -23.744 1.00 4.74 35 SER B N 1
ATOM 635 C CA . SER B 1 35 ? -2.017 6.329 -24.086 1.00 5.22 35 SER B CA 1
ATOM 636 C C . SER B 1 35 ? -2.202 6.229 -25.593 1.00 6.00 35 SER B C 1
ATOM 637 O O . SER B 1 35 ? -1.650 7.028 -26.357 1.00 6.97 35 SER B O 1
ATOM 640 N N . LYS B 1 36 ? -2.946 5.223 -26.032 1.00 7.49 36 LYS B N 1
ATOM 641 C CA . LYS B 1 36 ? -3.359 5.173 -27.416 1.00 7.30 36 LYS B CA 1
ATOM 642 C C . LYS B 1 36 ? -4.254 6.343 -27.732 1.00 9.28 36 LYS B C 1
ATOM 643 O O . LYS B 1 36 ? -4.899 6.913 -26.847 1.00 9.55 36 LYS B O 1
ATOM 649 N N . ILE B 1 37 ? -4.239 6.720 -29.004 1.00 9.69 37 ILE B N 1
ATOM 650 C CA . ILE B 1 37 ? -5.087 7.763 -29.580 1.00 9.27 37 ILE B CA 1
ATOM 651 C C . ILE B 1 37 ? -4.628 9.159 -29.194 1.00 9.48 37 ILE B C 1
ATOM 652 O O . ILE B 1 37 ? -4.254 9.937 -30.069 1.00 10.03 37 ILE B O 1
ATOM 657 N N . LEU B 1 38 ? -4.659 9.494 -27.908 1.00 7.54 38 LEU B N 1
ATOM 658 C CA . LEU B 1 38 ? -4.214 10.817 -27.463 1.00 6.86 38 LEU B CA 1
ATOM 659 C C . LEU B 1 38 ? -2.687 10.909 -27.373 1.00 5.95 38 LEU B C 1
ATOM 660 O O . LEU B 1 38 ? -2.128 11.998 -27.434 1.00 7.11 38 LEU B O 1
ATOM 665 N N . ARG B 1 39 ? -2.011 9.780 -27.184 1.00 4.56 39 ARG B N 1
ATOM 666 C CA . ARG B 1 39 ? -0.551 9.743 -27.104 1.00 4.26 39 ARG B CA 1
ATOM 667 C C . ARG B 1 39 ? -0.008 10.665 -26.027 1.00 4.00 39 ARG B C 1
ATOM 668 O O . ARG B 1 39 ? 0.971 11.396 -26.235 1.00 5.90 39 ARG B O 1
ATOM 676 N N . ARG B 1 40 ? -0.667 10.629 -24.875 1.00 4.63 40 ARG B N 1
ATOM 677 C CA . ARG B 1 40 ? -0.190 11.343 -23.696 1.00 3.44 40 ARG B CA 1
ATOM 678 C C . ARG B 1 40 ? 0.678 10.449 -22.855 1.00 4.52 40 ARG B C 1
ATOM 679 O O . ARG B 1 40 ? 0.557 9.232 -22.884 1.00 5.66 40 ARG B O 1
ATOM 687 N N . CYS B 1 41 ? 1.618 11.068 -22.148 1.00 3.38 41 CYS B N 1
ATOM 688 C CA . CYS B 1 41 ? 2.403 10.350 -21.144 1.00 2.69 41 CYS B CA 1
ATOM 689 C C . CYS B 1 41 ? 1.640 10.374 -19.828 1.00 3.22 41 CYS B C 1
ATOM 690 O O . CYS B 1 41 ? 1.404 11.445 -19.254 1.00 3.69 41 CYS B O 1
ATOM 693 N N . LEU B 1 42 ? 1.215 9.199 -19.392 1.00 3.82 42 LEU B N 1
ATOM 694 C CA . LEU B 1 42 ? 0.442 9.029 -18.169 1.00 3.45 42 LEU B CA 1
ATOM 695 C C . LEU B 1 42 ? 1.318 8.382 -17.123 1.00 3.64 42 LEU B C 1
ATOM 696 O O . LEU B 1 42 ? 1.879 7.308 -17.340 1.00 4.69 42 LEU B O 1
ATOM 701 N N . CYS B 1 43 ? 1.426 9.038 -15.976 1.00 3.10 43 CYS B N 1
ATOM 702 C CA . CYS B 1 43 ? 2.214 8.552 -14.851 1.00 3.72 43 CYS B CA 1
ATOM 703 C C . CYS B 1 43 ? 1.352 7.700 -13.931 1.00 4.28 43 CYS B C 1
ATOM 704 O O . CYS B 1 43 ? 0.174 7.996 -13.710 1.00 5.65 43 CYS B O 1
ATOM 707 N N . THR B 1 44 ? 1.975 6.683 -13.337 1.00 4.11 44 THR B N 1
ATOM 708 C CA . THR B 1 44 ? 1.307 5.800 -12.404 1.00 4.53 44 THR B CA 1
ATOM 709 C C . THR B 1 44 ? 2.160 5.581 -11.171 1.00 3.96 44 THR B 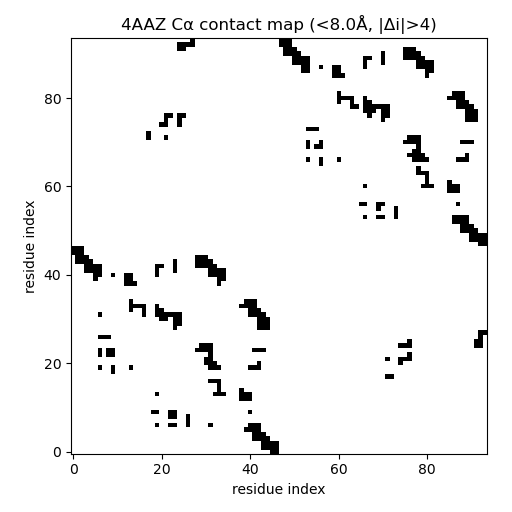C 1
ATOM 710 O O . THR B 1 44 ? 3.387 5.638 -11.193 1.00 3.59 44 THR B O 1
ATOM 714 N N . LYS B 1 45 ? 1.472 5.328 -10.065 1.00 4.18 45 LYS B N 1
ATOM 715 C CA . LYS B 1 45 ? 2.101 4.916 -8.814 1.00 4.94 45 LYS B CA 1
ATOM 716 C C . LYS B 1 45 ? 1.040 4.187 -7.994 1.00 7.39 45 LYS B C 1
ATOM 717 O O . LYS B 1 45 ? -0.167 4.342 -8.223 1.00 6.45 45 LYS B O 1
ATOM 723 N N . PRO B 1 46 ? 1.462 3.408 -7.001 1.00 6.92 46 PRO B N 1
ATOM 724 C CA . PRO B 1 46 ? 0.479 2.938 -6.025 1.00 8.35 46 PRO B CA 1
ATOM 725 C C . PRO B 1 46 ? -0.071 4.148 -5.260 1.00 13.91 46 PRO B C 1
ATOM 726 O O . PRO B 1 46 ? 0.715 4.999 -4.851 1.00 14.31 46 PRO B O 1
ATOM 730 N N . CYS B 1 47 ? -1.387 4.272 -5.094 1.00 17.26 47 CYS B N 1
ATOM 731 C CA . CYS B 1 47 ? -1.927 5.402 -4.332 1.00 18.41 47 CYS B CA 1
ATOM 732 C C . CYS B 1 47 ? -1.487 5.332 -2.874 1.00 23.25 47 CYS B C 1
ATOM 733 O O . CYS B 1 47 ? -1.365 4.237 -2.292 1.00 26.35 47 CYS B O 1
#

CATH classification: 3.30.30.10

Sequence (94 aa):
RECKTESNTFPGICITKPPCRKACISSEKFTDGHCSKILRRCLCTKPCRECKTESNTFPGICITKPPCRKACISEKFTDDGHCSKILRRCLCTKPC

Radius of gyration: 14.39 Å; Cα contacts (8 Å, |Δi|>4): 226; chains: 2; bounding box: 32×21×42 Å